Protein AF-T0ZS33-F1 (afdb_monomer_lite)

Foldseek 3Di:
DVVVVVVLVVQLVQLLVQVLVLLVQLLVCLVVVDDSLVSLVVSLVPPDDGDNSVLSVQLNVVVVVPDDSLVSLVVSCVVNVHVLSVQLSVLVVVCVVVVHSSSVSSVVSSPDPDPPPPDPPPPDDDDDDPDDDDDDDDDDDDDDDDDDDDDDD

Structure (mmCIF, N/CA/C/O backbone):
data_AF-T0ZS33-F1
#
_entry.id   AF-T0ZS33-F1
#
loop_
_atom_site.group_PDB
_atom_site.id
_atom_site.type_symbol
_atom_site.label_atom_id
_atom_site.label_alt_id
_atom_site.label_comp_id
_atom_site.label_asym_id
_atom_site.label_entity_id
_atom_site.label_seq_id
_atom_site.pdbx_PDB_ins_code
_atom_site.Cartn_x
_atom_site.Cartn_y
_atom_site.Cartn_z
_atom_site.occupancy
_atom_site.B_iso_or_equiv
_atom_site.auth_seq_id
_atom_site.auth_comp_id
_atom_site.auth_asym_id
_atom_site.auth_atom_id
_atom_site.pdbx_PDB_model_num
ATOM 1 N N . SER A 1 1 ? 18.480 -20.056 -12.842 1.00 51.41 1 SER A N 1
ATOM 2 C CA . SER A 1 1 ? 18.059 -20.359 -14.229 1.00 51.41 1 SER A CA 1
ATOM 3 C C . SER A 1 1 ? 17.592 -19.085 -14.939 1.00 51.41 1 SER A C 1
ATOM 5 O O . SER A 1 1 ? 16.885 -18.273 -14.347 1.00 51.41 1 SER A O 1
ATOM 7 N N . ILE A 1 2 ? 17.995 -18.881 -16.202 1.00 63.62 2 ILE A N 1
ATOM 8 C CA . ILE A 1 2 ? 17.705 -17.668 -17.009 1.00 63.62 2 ILE A CA 1
ATOM 9 C C . ILE A 1 2 ? 16.190 -17.408 -17.147 1.00 63.62 2 ILE A C 1
ATOM 11 O O . ILE A 1 2 ? 15.741 -16.263 -17.127 1.00 63.62 2 ILE A O 1
ATOM 15 N N . TRP A 1 3 ? 15.389 -18.474 -17.187 1.00 56.28 3 TRP A N 1
ATOM 16 C CA . TRP A 1 3 ? 13.926 -18.421 -17.248 1.00 56.28 3 TRP A CA 1
ATOM 17 C C . TRP A 1 3 ? 13.264 -17.892 -15.969 1.00 56.28 3 TRP A C 1
ATOM 19 O O . TRP A 1 3 ? 12.310 -17.117 -16.052 1.00 56.28 3 TRP A O 1
ATOM 29 N N . LEU A 1 4 ? 13.791 -18.246 -14.791 1.00 60.88 4 LEU A N 1
ATOM 30 C CA . LEU A 1 4 ? 13.286 -17.747 -13.507 1.00 60.88 4 LEU A CA 1
ATOM 31 C C . LEU A 1 4 ? 13.601 -16.252 -13.350 1.00 60.88 4 LEU A C 1
ATOM 33 O O . LEU A 1 4 ? 12.742 -15.469 -12.951 1.00 60.88 4 LEU A O 1
ATOM 37 N N . ASN A 1 5 ? 14.800 -15.839 -13.776 1.00 62.34 5 ASN A N 1
ATOM 38 C CA . ASN A 1 5 ? 15.239 -14.446 -13.703 1.00 62.34 5 ASN A CA 1
ATOM 39 C C . ASN A 1 5 ? 14.455 -13.533 -14.670 1.00 62.34 5 ASN A C 1
ATOM 41 O O . ASN A 1 5 ? 14.081 -12.407 -14.329 1.00 62.34 5 ASN A O 1
ATOM 45 N N . ARG A 1 6 ? 14.125 -14.040 -15.869 1.00 60.28 6 ARG A N 1
ATOM 46 C CA . ARG A 1 6 ? 13.324 -13.308 -16.863 1.00 60.28 6 ARG A CA 1
ATOM 47 C C . ARG A 1 6 ? 11.860 -13.150 -16.434 1.00 60.28 6 ARG A C 1
ATOM 49 O O . ARG A 1 6 ? 11.329 -12.048 -16.548 1.00 60.28 6 ARG A O 1
ATOM 56 N N . ARG A 1 7 ? 11.225 -14.191 -15.875 1.00 62.19 7 ARG A N 1
ATOM 57 C CA . ARG A 1 7 ? 9.852 -14.095 -15.330 1.00 62.19 7 ARG A CA 1
ATOM 58 C C . ARG A 1 7 ? 9.768 -13.123 -14.149 1.00 62.19 7 ARG A C 1
ATOM 60 O O . ARG A 1 7 ? 8.851 -12.304 -14.107 1.00 62.19 7 ARG A O 1
ATOM 67 N N . ASN A 1 8 ? 10.753 -13.161 -13.248 1.00 66.81 8 ASN A N 1
ATOM 68 C CA . ASN A 1 8 ? 10.824 -12.242 -12.111 1.00 66.81 8 ASN A CA 1
ATOM 69 C C . ASN A 1 8 ? 10.981 -10.778 -12.574 1.00 66.81 8 ASN A C 1
ATOM 71 O O . ASN A 1 8 ? 10.269 -9.884 -12.118 1.00 66.81 8 ASN A O 1
ATOM 75 N N . THR A 1 9 ? 11.812 -10.548 -13.595 1.00 76.19 9 THR A N 1
ATOM 76 C CA . THR A 1 9 ? 11.981 -9.225 -14.215 1.00 76.19 9 THR A CA 1
ATOM 77 C C . THR A 1 9 ? 10.680 -8.690 -14.825 1.00 76.19 9 THR A C 1
ATOM 79 O O . THR A 1 9 ? 10.350 -7.520 -14.632 1.00 76.19 9 THR A O 1
ATOM 82 N N . THR A 1 10 ? 9.913 -9.518 -15.544 1.00 86.00 10 THR A N 1
ATOM 83 C CA . THR A 1 10 ? 8.644 -9.086 -16.158 1.00 86.00 10 THR A CA 1
ATOM 84 C C . THR A 1 10 ? 7.586 -8.756 -15.108 1.00 86.00 10 THR A C 1
ATOM 86 O O . THR A 1 10 ? 6.925 -7.721 -15.211 1.00 86.00 10 THR A O 1
ATOM 89 N N . ARG A 1 11 ? 7.459 -9.584 -14.061 1.00 90.50 11 ARG A N 1
ATOM 90 C CA . ARG A 1 11 ? 6.519 -9.337 -12.959 1.00 90.50 11 ARG A CA 1
ATOM 91 C C . ARG A 1 11 ? 6.845 -8.035 -12.231 1.00 90.50 11 ARG A C 1
ATOM 93 O O . ARG A 1 11 ? 5.959 -7.199 -12.076 1.00 90.50 11 ARG A O 1
ATOM 100 N N . ARG A 1 12 ? 8.116 -7.824 -11.865 1.00 91.94 12 ARG A N 1
ATOM 101 C CA . ARG A 1 12 ? 8.588 -6.581 -11.236 1.00 91.94 12 ARG A CA 1
ATOM 102 C C . ARG A 1 12 ? 8.265 -5.353 -12.085 1.00 91.94 12 ARG A C 1
ATOM 104 O O . ARG A 1 12 ? 7.717 -4.385 -11.570 1.00 91.94 12 ARG A O 1
ATOM 111 N N . LYS A 1 13 ? 8.557 -5.400 -13.390 1.00 92.19 13 LYS A N 1
ATOM 112 C CA . LYS A 1 13 ? 8.240 -4.299 -14.316 1.00 92.19 13 LYS A CA 1
ATOM 113 C C . LYS A 1 13 ? 6.742 -4.002 -14.362 1.00 92.19 13 LYS A C 1
ATOM 115 O O . LYS A 1 13 ? 6.358 -2.838 -14.336 1.00 92.19 13 LYS A O 1
ATOM 120 N N . SER A 1 14 ? 5.904 -5.037 -14.402 1.00 93.69 14 SER A N 1
ATOM 121 C CA . SER A 1 14 ? 4.449 -4.867 -14.382 1.00 93.69 14 SER A CA 1
ATOM 122 C C . SER A 1 14 ? 3.964 -4.238 -13.076 1.00 93.69 14 SER A C 1
ATOM 124 O O . SER A 1 14 ? 3.108 -3.363 -13.125 1.00 93.69 14 SER A O 1
ATOM 126 N N . ILE A 1 15 ? 4.518 -4.647 -11.931 1.00 95.19 15 ILE A N 1
ATOM 127 C CA . ILE A 1 15 ? 4.185 -4.065 -10.624 1.00 95.19 15 ILE A CA 1
ATOM 128 C C . ILE A 1 15 ? 4.538 -2.577 -10.595 1.00 95.19 15 ILE A C 1
ATOM 130 O O . ILE A 1 15 ? 3.680 -1.757 -10.291 1.00 95.19 15 ILE A O 1
ATOM 134 N N . LEU A 1 16 ? 5.766 -2.220 -10.981 1.00 93.62 16 LEU A N 1
ATOM 135 C CA . LEU A 1 16 ? 6.217 -0.825 -10.995 1.00 93.62 16 LEU A CA 1
ATOM 136 C C . LEU A 1 16 ? 5.402 0.048 -11.954 1.00 93.62 16 LEU A C 1
ATOM 138 O O . LEU A 1 16 ? 5.128 1.200 -11.646 1.00 93.62 16 LEU A O 1
ATOM 142 N N . LYS A 1 17 ? 4.978 -0.504 -13.097 1.00 93.12 17 LYS A N 1
ATOM 143 C CA . LYS A 1 17 ? 4.107 0.203 -14.044 1.00 93.12 17 LYS A CA 1
ATOM 144 C C . LYS A 1 17 ? 2.701 0.440 -13.479 1.00 93.12 17 LYS A C 1
ATOM 146 O O . LYS A 1 17 ? 2.087 1.448 -13.806 1.00 93.12 17 LYS A O 1
ATOM 151 N N . GLN A 1 18 ? 2.180 -0.492 -12.681 1.00 94.75 18 GLN A N 1
ATOM 152 C CA . GLN A 1 18 ? 0.845 -0.389 -12.084 1.00 94.75 18 GLN A CA 1
ATOM 153 C C . GLN A 1 18 ? 0.827 0.504 -10.841 1.00 94.75 18 GLN A C 1
ATOM 155 O O . GLN A 1 18 ? -0.191 1.135 -10.577 1.00 94.75 18 GLN A O 1
ATOM 160 N N . LEU A 1 19 ? 1.935 0.574 -10.099 1.00 93.69 19 LEU A N 1
ATOM 161 C CA . LEU A 1 19 ? 1.988 1.215 -8.787 1.00 93.69 19 LEU A CA 1
ATOM 162 C C . LEU A 1 19 ? 1.427 2.648 -8.759 1.00 93.69 19 LEU A C 1
ATOM 164 O O . LEU A 1 19 ? 0.531 2.854 -7.946 1.00 93.69 19 LEU A O 1
ATOM 168 N N . PRO A 1 20 ? 1.826 3.594 -9.636 1.00 91.56 20 PRO A N 1
ATOM 169 C CA . PRO A 1 20 ? 1.330 4.973 -9.566 1.00 91.56 20 PRO A CA 1
ATOM 170 C C . PRO A 1 20 ? -0.201 5.065 -9.628 1.00 91.56 20 PRO A C 1
ATOM 172 O O . PRO A 1 20 ? -0.821 5.613 -8.727 1.00 91.56 20 PRO A O 1
ATOM 175 N N . MET A 1 21 ? -0.820 4.394 -10.605 1.00 92.94 21 MET A N 1
ATOM 176 C CA . MET A 1 21 ? -2.280 4.378 -10.768 1.00 92.94 21 MET A CA 1
ATOM 177 C C . MET A 1 21 ? -3.004 3.792 -9.549 1.00 92.94 21 MET A C 1
ATOM 179 O O . MET A 1 21 ? -4.058 4.278 -9.150 1.00 92.94 21 MET A O 1
ATOM 183 N N . PHE A 1 22 ? -2.461 2.727 -8.955 1.00 94.81 22 PHE A N 1
ATOM 184 C CA . PHE A 1 22 ? -3.052 2.148 -7.750 1.00 94.81 22 PHE A CA 1
ATOM 185 C C . PHE A 1 22 ? -2.941 3.097 -6.553 1.00 94.81 22 PHE A C 1
ATOM 187 O O . PHE A 1 22 ? -3.877 3.176 -5.762 1.00 94.81 22 PHE A O 1
ATOM 194 N N . LEU A 1 23 ? -1.825 3.820 -6.418 1.00 92.19 23 LEU A N 1
ATOM 195 C CA . LEU A 1 23 ? -1.675 4.833 -5.374 1.00 92.19 23 LEU A CA 1
ATOM 196 C C . LEU A 1 23 ? -2.686 5.966 -5.559 1.00 92.19 23 LEU A C 1
ATOM 198 O O . LEU A 1 23 ? -3.314 6.352 -4.577 1.00 92.19 23 LEU A O 1
ATOM 202 N N . ASP A 1 24 ? -2.918 6.420 -6.792 1.00 90.62 24 ASP A N 1
ATOM 203 C CA . ASP A 1 24 ? -3.913 7.456 -7.095 1.00 90.62 24 ASP A CA 1
ATOM 204 C C . ASP A 1 24 ? -5.325 7.044 -6.657 1.00 90.62 24 ASP A C 1
ATOM 206 O O . ASP A 1 24 ? -6.045 7.829 -6.041 1.00 90.62 24 ASP A O 1
ATOM 210 N N . TYR A 1 25 ? -5.721 5.790 -6.903 1.00 93.81 25 TYR A N 1
ATOM 211 C CA . TYR A 1 25 ? -7.021 5.275 -6.458 1.00 93.81 25 TYR A CA 1
ATOM 212 C C . TYR A 1 25 ? -7.140 5.212 -4.934 1.00 93.81 25 TYR A C 1
ATOM 214 O O . TYR A 1 25 ? -8.183 5.569 -4.383 1.00 93.81 25 TYR A O 1
ATOM 222 N N . ILE A 1 26 ? -6.073 4.804 -4.244 1.00 93.75 26 ILE A N 1
ATOM 223 C CA . ILE A 1 26 ? -6.055 4.773 -2.778 1.00 93.75 26 ILE A CA 1
ATOM 224 C C . ILE A 1 26 ? -6.148 6.199 -2.223 1.00 93.75 26 ILE A C 1
ATOM 226 O O . ILE A 1 26 ? -6.929 6.434 -1.302 1.00 93.75 26 ILE A O 1
ATOM 230 N N . ILE A 1 27 ? -5.395 7.150 -2.789 1.00 88.94 27 ILE A N 1
ATOM 231 C CA . ILE A 1 27 ? -5.450 8.570 -2.411 1.00 88.94 27 ILE A CA 1
ATOM 232 C C . ILE A 1 27 ? -6.874 9.091 -2.573 1.00 88.94 27 ILE A C 1
ATOM 234 O O . ILE A 1 27 ? -7.438 9.592 -1.605 1.00 88.94 27 ILE A O 1
ATOM 238 N N . LEU A 1 28 ? -7.478 8.905 -3.750 1.00 91.31 28 LEU A N 1
ATOM 239 C CA . LEU A 1 28 ? -8.828 9.383 -4.043 1.00 91.31 28 LEU A CA 1
ATOM 240 C C . LEU A 1 28 ? -9.866 8.812 -3.068 1.00 91.31 28 LEU A C 1
ATOM 242 O O . LEU A 1 28 ? -10.726 9.544 -2.583 1.00 91.31 28 LEU A O 1
ATOM 246 N N . GLY A 1 29 ? -9.775 7.519 -2.743 1.00 91.69 29 GLY A N 1
ATOM 247 C CA . GLY A 1 29 ? -10.659 6.896 -1.758 1.00 91.69 29 GLY A CA 1
ATOM 248 C C . GLY A 1 29 ? -10.503 7.514 -0.366 1.00 91.69 29 GLY A C 1
ATOM 249 O O . GLY A 1 29 ? -11.497 7.819 0.290 1.00 91.69 29 GLY A O 1
ATOM 250 N N . VAL A 1 30 ? -9.263 7.748 0.070 1.00 89.81 30 VAL A N 1
ATOM 251 C CA . VAL A 1 30 ? -8.983 8.390 1.364 1.00 89.81 30 VAL A CA 1
ATOM 252 C C . VAL A 1 30 ? -9.479 9.837 1.396 1.00 89.81 30 VAL A C 1
ATOM 254 O O . VAL A 1 30 ? -10.076 10.253 2.385 1.00 89.81 30 VAL A O 1
ATOM 257 N N . GLU A 1 31 ? -9.290 10.602 0.321 1.00 87.25 31 GLU A N 1
ATOM 258 C CA . GLU A 1 31 ? -9.800 11.977 0.214 1.00 87.25 31 GLU A CA 1
ATOM 259 C C . GLU A 1 31 ? -11.326 12.046 0.190 1.00 87.25 31 GLU A C 1
ATOM 261 O O . GLU A 1 31 ? -11.908 12.995 0.710 1.00 87.25 31 GLU A O 1
ATOM 266 N N . ALA A 1 32 ? -11.979 11.005 -0.329 1.00 91.62 32 ALA A N 1
ATOM 267 C CA . ALA A 1 32 ? -13.424 10.823 -0.255 1.00 91.62 32 ALA A CA 1
ATOM 268 C C . ALA A 1 32 ? -13.917 10.351 1.132 1.00 91.62 32 ALA A C 1
ATOM 270 O O . ALA A 1 32 ? -15.094 10.029 1.289 1.00 91.62 32 ALA A O 1
ATOM 271 N N . GLY A 1 33 ? -13.039 10.285 2.139 1.00 88.00 33 GLY A N 1
ATOM 272 C CA . GLY A 1 33 ? -13.383 9.926 3.517 1.00 88.00 33 GLY A CA 1
ATOM 273 C C . GLY A 1 33 ? -13.349 8.427 3.821 1.00 88.00 33 GLY A C 1
ATOM 274 O O . GLY A 1 33 ? -13.735 8.020 4.918 1.00 88.00 33 GLY A O 1
ATOM 275 N N . MET A 1 34 ? -12.883 7.581 2.897 1.00 91.69 34 MET A N 1
ATOM 276 C CA . MET A 1 34 ? -12.684 6.162 3.199 1.00 91.69 34 MET A CA 1
ATOM 277 C C . MET A 1 34 ? -11.488 5.984 4.131 1.00 91.69 34 MET A C 1
ATOM 279 O O . MET A 1 34 ? -10.449 6.627 3.985 1.00 91.69 34 MET A O 1
ATOM 283 N N . ASN A 1 35 ? -11.580 5.024 5.048 1.00 89.69 35 ASN A N 1
ATOM 284 C CA . ASN A 1 35 ? -10.369 4.529 5.691 1.00 89.69 35 ASN A CA 1
ATOM 285 C C . ASN A 1 35 ? -9.486 3.798 4.656 1.00 89.69 35 ASN A C 1
ATOM 287 O O . ASN A 1 35 ? -9.971 3.326 3.624 1.00 89.69 35 ASN A O 1
ATOM 291 N N . PHE A 1 36 ? -8.187 3.671 4.938 1.00 90.12 36 PHE A N 1
ATOM 292 C CA . PHE A 1 36 ? -7.231 3.066 4.003 1.00 90.12 36 PHE A CA 1
ATOM 293 C C . PHE A 1 36 ? -7.637 1.669 3.530 1.00 90.12 36 PHE A C 1
ATOM 295 O O . PHE A 1 36 ? -7.515 1.358 2.352 1.00 90.12 36 PHE A O 1
ATOM 302 N N . THR A 1 37 ? -8.139 0.824 4.432 1.00 93.19 37 THR A N 1
ATOM 303 C CA . THR A 1 37 ? -8.546 -0.543 4.082 1.00 93.19 37 THR A CA 1
ATOM 304 C C . THR A 1 37 ? -9.727 -0.534 3.104 1.00 93.19 37 THR A C 1
ATOM 306 O O . THR A 1 37 ? -9.750 -1.334 2.171 1.00 93.19 37 THR A O 1
ATOM 309 N N . GLY A 1 38 ? -10.673 0.395 3.267 1.00 95.19 38 GLY A N 1
ATOM 310 C CA . GLY A 1 38 ? -11.782 0.619 2.338 1.00 95.19 38 GLY A CA 1
ATOM 311 C C . GLY A 1 38 ? -11.317 1.150 0.981 1.00 95.19 38 GLY A C 1
ATOM 312 O O . GLY A 1 38 ? -11.706 0.605 -0.051 1.00 95.19 38 GLY A O 1
ATOM 313 N N . ALA A 1 39 ? -10.421 2.142 0.975 1.00 95.19 39 ALA A N 1
ATOM 314 C CA . ALA A 1 39 ? -9.826 2.676 -0.252 1.00 95.19 39 ALA A CA 1
ATOM 315 C C . ALA A 1 39 ? -9.027 1.603 -1.017 1.00 95.19 39 ALA A C 1
ATOM 317 O O . ALA A 1 39 ? -9.142 1.476 -2.238 1.00 95.19 39 ALA A O 1
ATOM 318 N N . LEU A 1 40 ? -8.270 0.769 -0.296 1.00 96.06 40 LEU A N 1
ATOM 319 C CA . LEU A 1 40 ? -7.544 -0.370 -0.854 1.00 96.06 40 LEU A CA 1
ATOM 320 C C . LEU A 1 40 ? -8.502 -1.426 -1.424 1.00 96.06 40 LEU A C 1
ATOM 322 O O . LEU A 1 40 ? -8.248 -1.955 -2.504 1.00 96.06 40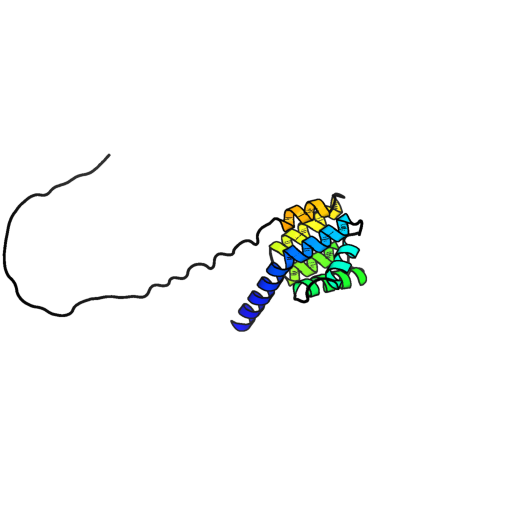 LEU A O 1
ATOM 326 N N . GLY A 1 41 ? -9.617 -1.696 -0.739 1.00 97.62 41 GLY A N 1
ATOM 327 C CA . GLY A 1 41 ? -10.700 -2.552 -1.234 1.00 97.62 41 GLY A CA 1
ATOM 328 C C . GLY A 1 41 ? -11.247 -2.071 -2.573 1.00 97.62 41 GLY A C 1
ATOM 329 O O . GLY A 1 41 ? -11.176 -2.796 -3.563 1.00 97.62 41 GLY A O 1
ATOM 330 N N . GLN A 1 42 ? -11.682 -0.811 -2.636 1.00 97.25 42 GLN A N 1
ATOM 331 C CA . GLN A 1 42 ? -12.190 -0.221 -3.874 1.00 97.25 42 GLN A CA 1
ATOM 332 C C . GLN A 1 42 ? -11.139 -0.236 -4.997 1.00 97.25 42 GLN A C 1
ATOM 334 O O . GLN A 1 42 ? -11.468 -0.496 -6.156 1.00 97.25 42 GLN A O 1
ATOM 339 N N . THR A 1 43 ? -9.874 0.006 -4.654 1.00 96.56 43 THR A N 1
ATOM 340 C CA . THR A 1 43 ? -8.749 -0.054 -5.593 1.00 96.56 43 THR A CA 1
ATOM 341 C C . THR A 1 43 ? -8.559 -1.463 -6.159 1.00 96.56 43 THR A C 1
ATOM 343 O O . THR A 1 43 ? -8.327 -1.619 -7.355 1.00 96.56 43 THR A O 1
ATOM 346 N N . VAL A 1 44 ? -8.678 -2.510 -5.338 1.00 97.56 44 VAL A N 1
ATOM 347 C CA . VAL A 1 44 ? -8.610 -3.905 -5.802 1.00 97.56 44 VAL A CA 1
ATOM 348 C C . VAL A 1 44 ? -9.814 -4.269 -6.669 1.00 97.56 44 VAL A C 1
ATOM 350 O O . VAL A 1 44 ? -9.657 -5.035 -7.620 1.00 97.56 44 VAL A O 1
ATOM 353 N N . ASP A 1 45 ? -10.992 -3.722 -6.391 1.00 96.50 45 ASP A N 1
ATOM 354 C CA . ASP A 1 45 ? -12.201 -4.024 -7.160 1.00 96.50 45 ASP A CA 1
ATOM 355 C C . ASP A 1 45 ? -12.192 -3.355 -8.540 1.00 96.50 45 ASP A C 1
ATOM 357 O O . ASP A 1 45 ? -12.518 -3.998 -9.539 1.00 96.50 45 ASP A O 1
ATOM 361 N N . LYS A 1 46 ? -11.775 -2.084 -8.608 1.00 93.44 46 LYS A N 1
ATOM 362 C CA . LYS A 1 46 ? -11.801 -1.264 -9.834 1.00 93.44 46 LYS A CA 1
ATOM 363 C C . LYS A 1 46 ? -10.483 -1.247 -10.608 1.00 93.44 46 LYS A C 1
ATOM 365 O O . LYS A 1 46 ? -10.463 -0.873 -11.778 1.00 93.44 46 LYS A O 1
ATOM 370 N N . GLY A 1 47 ? -9.380 -1.615 -9.962 1.00 92.62 47 GLY A N 1
ATOM 371 C CA . GLY A 1 47 ? -8.046 -1.565 -10.544 1.00 92.62 47 GLY A CA 1
ATOM 372 C C . GLY A 1 47 ? -7.849 -2.565 -11.686 1.00 92.62 47 GLY A C 1
ATOM 373 O O . GLY A 1 47 ? -8.469 -3.637 -11.702 1.00 92.62 47 GLY A O 1
ATOM 374 N N . PRO A 1 48 ? -6.946 -2.266 -12.638 1.00 92.81 48 PRO A N 1
ATOM 375 C CA . PRO A 1 48 ? -6.660 -3.176 -13.735 1.00 92.81 48 PRO A CA 1
ATOM 376 C C . PRO A 1 48 ? -6.118 -4.506 -13.204 1.00 92.81 48 PRO A C 1
ATOM 378 O O . PRO A 1 48 ? -5.394 -4.567 -12.207 1.00 92.81 48 PRO A O 1
ATOM 381 N N . ALA A 1 49 ? -6.456 -5.598 -13.889 1.00 94.06 49 ALA A N 1
ATOM 382 C CA . ALA A 1 49 ? -5.915 -6.909 -13.559 1.00 94.06 49 ALA A CA 1
ATOM 383 C C . ALA A 1 49 ? -4.378 -6.910 -13.635 1.00 94.06 49 ALA A C 1
ATOM 385 O O . ALA A 1 49 ? -3.766 -6.242 -14.473 1.00 94.06 49 ALA A O 1
ATOM 386 N N . GLY A 1 50 ? -3.738 -7.677 -12.756 1.00 95.25 50 GLY A N 1
ATOM 387 C CA . GLY A 1 50 ? -2.293 -7.848 -12.789 1.00 95.25 50 GLY A CA 1
ATOM 388 C C . GLY A 1 50 ? -1.674 -8.179 -11.438 1.00 95.25 50 GLY A C 1
ATOM 389 O O . GLY A 1 50 ? -2.381 -8.346 -10.440 1.00 95.25 50 GLY A O 1
ATOM 390 N N . PRO A 1 51 ? -0.337 -8.289 -11.406 1.00 96.12 51 PRO A N 1
ATOM 391 C CA . PRO A 1 51 ? 0.380 -8.781 -10.240 1.00 96.12 51 PRO A CA 1
ATOM 392 C C . PRO A 1 51 ? 0.251 -7.860 -9.026 1.00 96.12 51 PRO A C 1
ATOM 394 O O . PRO A 1 51 ? 0.185 -8.373 -7.916 1.00 96.12 51 PRO A O 1
ATOM 397 N N . LEU A 1 52 ? 0.174 -6.535 -9.205 1.00 96.69 52 LEU A N 1
ATOM 398 C CA . LEU A 1 52 ? 0.031 -5.626 -8.065 1.00 96.69 52 LEU A CA 1
ATOM 399 C C . LEU A 1 52 ? -1.370 -5.709 -7.443 1.00 96.69 52 LEU A C 1
ATOM 401 O O . LEU A 1 52 ? -1.498 -5.786 -6.224 1.00 96.69 52 LEU A O 1
ATOM 405 N N . ARG A 1 53 ? -2.417 -5.795 -8.276 1.00 97.94 53 ARG A N 1
ATOM 406 C CA . ARG A 1 53 ? -3.793 -6.033 -7.813 1.00 97.94 53 ARG A CA 1
ATOM 407 C C . ARG A 1 53 ? -3.886 -7.297 -6.960 1.00 97.94 53 ARG A C 1
ATOM 409 O O . ARG A 1 53 ? -4.532 -7.291 -5.917 1.00 97.94 53 ARG A O 1
ATOM 416 N N . GLN A 1 54 ? -3.233 -8.374 -7.400 1.00 97.81 54 GLN A N 1
ATOM 417 C CA . GLN A 1 54 ? -3.221 -9.645 -6.678 1.00 97.81 54 GLN A CA 1
ATOM 418 C C . GLN A 1 54 ? -2.524 -9.525 -5.319 1.00 97.81 54 GLN A C 1
ATOM 420 O O . GLN A 1 54 ? -2.998 -10.085 -4.337 1.00 97.81 54 GLN A O 1
ATOM 425 N N . GLU A 1 55 ? -1.435 -8.767 -5.236 1.00 98.19 55 GLU A N 1
ATOM 426 C CA . GLU A 1 55 ? -0.737 -8.531 -3.972 1.00 98.19 55 GLU A CA 1
ATOM 427 C C . GLU A 1 55 ? -1.575 -7.711 -2.989 1.00 98.19 55 GLU A C 1
ATOM 429 O O . GLU A 1 55 ? -1.687 -8.092 -1.826 1.00 98.19 55 GLU A O 1
ATOM 434 N N . PHE A 1 56 ? -2.263 -6.664 -3.450 1.00 98.12 56 PHE A N 1
ATOM 435 C CA . PHE A 1 56 ? -3.202 -5.926 -2.602 1.00 98.12 56 PHE A CA 1
ATOM 436 C C . PHE A 1 56 ? -4.413 -6.761 -2.181 1.00 98.12 56 PHE A C 1
ATOM 438 O O . PHE A 1 56 ? -4.869 -6.652 -1.043 1.00 98.12 56 PHE A O 1
ATOM 445 N N . PHE A 1 57 ? -4.902 -7.650 -3.047 1.00 98.19 57 PHE A N 1
ATOM 446 C CA . PHE A 1 57 ? -5.918 -8.626 -2.660 1.00 98.19 57 PHE A CA 1
ATOM 447 C C . PHE A 1 57 ? -5.426 -9.535 -1.521 1.00 98.19 57 PHE A C 1
ATOM 449 O O . PHE A 1 57 ? -6.170 -9.775 -0.570 1.00 98.19 57 PHE A O 1
ATOM 456 N N . LEU A 1 58 ? -4.175 -10.007 -1.577 1.00 98.38 58 LEU A N 1
ATOM 457 C CA . LEU A 1 58 ? -3.580 -10.807 -0.501 1.00 98.38 58 LEU A CA 1
ATOM 458 C C . LEU A 1 58 ? -3.445 -10.007 0.800 1.00 98.38 58 LEU A C 1
ATOM 460 O O . LEU A 1 58 ? -3.735 -10.552 1.860 1.00 98.38 58 LEU A O 1
ATOM 464 N N . VAL A 1 59 ? -3.084 -8.721 0.728 1.00 98.25 59 VAL A N 1
ATOM 465 C CA . VAL A 1 59 ? -3.077 -7.830 1.903 1.00 98.25 59 VAL A CA 1
ATOM 466 C C . VAL A 1 59 ? -4.469 -7.760 2.533 1.00 98.25 59 VAL A C 1
ATOM 468 O O . VAL A 1 59 ? -4.613 -7.996 3.729 1.00 98.25 59 VAL A O 1
ATOM 471 N N . LEU A 1 60 ? -5.514 -7.501 1.738 1.00 98.12 60 LEU A N 1
ATOM 472 C CA . LEU A 1 60 ? -6.893 -7.450 2.238 1.00 98.12 60 LEU A CA 1
ATOM 473 C C . LEU A 1 60 ? -7.345 -8.787 2.831 1.00 98.12 60 LEU A C 1
ATOM 475 O O . LEU A 1 60 ? -8.033 -8.805 3.850 1.00 98.12 60 LEU A O 1
ATOM 479 N N . ARG A 1 61 ? -6.967 -9.906 2.206 1.00 98.25 61 ARG A N 1
ATOM 480 C CA . ARG A 1 61 ? -7.250 -11.249 2.720 1.00 98.25 61 ARG A CA 1
ATOM 481 C C . ARG A 1 61 ? -6.608 -11.460 4.089 1.00 98.25 61 ARG A C 1
ATOM 483 O O . ARG A 1 61 ? -7.291 -11.918 4.996 1.00 98.25 61 ARG A O 1
ATOM 490 N N . ASP A 1 62 ? -5.329 -11.127 4.235 1.00 98.38 62 ASP A N 1
ATOM 491 C CA . ASP A 1 62 ? -4.595 -11.310 5.488 1.00 98.38 62 ASP A CA 1
ATOM 492 C C . ASP A 1 62 ? -5.191 -10.437 6.606 1.00 98.38 62 ASP A C 1
ATOM 494 O O . ASP A 1 62 ? -5.406 -10.925 7.714 1.00 98.38 62 ASP A O 1
ATOM 498 N N . VAL A 1 63 ? -5.572 -9.192 6.296 1.00 97.12 63 VAL A N 1
ATOM 499 C CA . VAL A 1 63 ? -6.275 -8.308 7.245 1.00 97.12 63 VAL A CA 1
ATOM 500 C C . VAL A 1 63 ? -7.626 -8.892 7.669 1.00 97.12 63 VAL A C 1
ATOM 502 O O . VAL A 1 63 ? -7.940 -8.913 8.856 1.00 97.12 63 VAL A O 1
ATOM 505 N N . ARG A 1 64 ? -8.425 -9.428 6.734 1.00 96.50 64 ARG A N 1
ATOM 506 C CA . ARG A 1 64 ? -9.697 -10.105 7.069 1.00 96.50 64 ARG A CA 1
ATOM 507 C C . ARG A 1 64 ? -9.494 -11.364 7.912 1.00 96.50 64 ARG A C 1
ATOM 509 O O . ARG A 1 64 ? -10.382 -11.721 8.676 1.00 96.50 64 ARG A O 1
ATOM 516 N N . ALA A 1 65 ? -8.346 -12.023 7.775 1.00 97.69 65 ALA A N 1
ATOM 517 C CA . ALA A 1 65 ? -7.963 -13.176 8.584 1.00 97.69 65 ALA A CA 1
ATOM 518 C C . ALA A 1 65 ? -7.440 -12.793 9.984 1.00 97.69 65 ALA A C 1
ATOM 520 O O . ALA A 1 65 ? -7.038 -13.674 10.739 1.00 97.69 65 ALA A O 1
ATOM 521 N N . GLY A 1 66 ? -7.444 -11.503 10.338 1.00 97.00 66 GLY A N 1
ATOM 522 C CA . GLY A 1 66 ? -7.083 -11.012 11.667 1.00 97.00 66 GLY A CA 1
ATOM 523 C C . GLY A 1 66 ? -5.638 -10.536 11.805 1.00 97.00 66 GLY A C 1
ATOM 524 O O . GLY A 1 66 ? -5.239 -10.159 12.905 1.00 97.00 66 GLY A O 1
ATOM 525 N N . LEU A 1 67 ? -4.844 -10.516 10.727 1.00 97.62 67 LEU A N 1
ATOM 526 C CA . LEU A 1 67 ? -3.529 -9.882 10.790 1.00 97.62 67 LEU A CA 1
ATOM 527 C C . LEU A 1 67 ? -3.665 -8.368 10.914 1.00 97.62 67 LEU A C 1
ATOM 529 O O . LEU A 1 67 ? -4.546 -7.748 10.310 1.00 97.62 67 LEU A O 1
ATOM 533 N N . SER A 1 68 ? -2.720 -7.760 11.632 1.00 95.69 68 SER A N 1
ATOM 534 C CA . SER A 1 68 ? -2.579 -6.312 11.594 1.00 95.69 68 SER A CA 1
ATOM 535 C C . SER A 1 68 ? -2.287 -5.861 10.157 1.00 95.69 68 SER A C 1
ATOM 537 O O . SER A 1 68 ? -1.625 -6.553 9.375 1.00 95.69 68 SER A O 1
ATOM 539 N N . ARG A 1 69 ? -2.782 -4.677 9.792 1.00 93.50 69 ARG A N 1
ATOM 540 C CA . ARG A 1 69 ? -2.539 -4.098 8.465 1.00 93.50 69 ARG A CA 1
ATOM 541 C C . ARG A 1 69 ? -1.046 -3.918 8.191 1.00 93.50 69 ARG A C 1
ATOM 543 O O . ARG A 1 69 ? -0.592 -4.228 7.092 1.00 93.50 69 ARG A O 1
ATOM 550 N N . SER A 1 70 ? -0.297 -3.479 9.198 1.00 94.44 70 SER A N 1
ATOM 551 C CA . SER A 1 70 ? 1.157 -3.341 9.157 1.00 94.44 70 SER A CA 1
ATOM 552 C C . SER A 1 70 ? 1.835 -4.661 8.789 1.00 94.44 70 SER A C 1
ATOM 554 O O . SER A 1 70 ? 2.653 -4.690 7.872 1.00 94.44 70 SER A O 1
ATOM 556 N N . ASP A 1 71 ? 1.454 -5.765 9.436 1.00 97.12 71 ASP A N 1
ATOM 557 C CA . ASP A 1 71 ? 2.042 -7.083 9.170 1.00 97.12 71 ASP A CA 1
ATOM 558 C C . ASP A 1 71 ? 1.649 -7.616 7.791 1.00 97.12 71 ASP A C 1
ATOM 560 O O . ASP A 1 71 ? 2.482 -8.172 7.075 1.00 97.12 71 ASP A O 1
ATOM 564 N N . ALA A 1 72 ? 0.399 -7.408 7.369 1.00 97.94 72 ALA A N 1
ATOM 565 C CA . ALA A 1 72 ? -0.056 -7.793 6.035 1.00 97.94 72 ALA A CA 1
ATOM 566 C C . ALA A 1 72 ? 0.720 -7.053 4.926 1.00 97.94 72 ALA A C 1
ATOM 568 O O . ALA A 1 72 ? 1.114 -7.658 3.924 1.00 97.94 72 ALA A O 1
ATOM 569 N N . LEU A 1 73 ? 0.987 -5.756 5.115 1.00 96.69 73 LEU A N 1
ATOM 570 C CA . LEU A 1 73 ? 1.797 -4.950 4.199 1.00 96.69 73 LEU A CA 1
ATOM 571 C C . LEU A 1 73 ? 3.276 -5.366 4.212 1.00 96.69 73 LEU A C 1
ATOM 573 O O . LEU A 1 73 ? 3.871 -5.479 3.140 1.00 96.69 73 LEU A O 1
ATOM 577 N N . ARG A 1 74 ? 3.856 -5.672 5.380 1.00 97.38 74 ARG A N 1
ATOM 578 C CA . ARG A 1 74 ? 5.225 -6.217 5.477 1.00 97.38 74 ARG A CA 1
ATOM 579 C C . ARG A 1 74 ? 5.360 -7.564 4.768 1.00 97.38 74 ARG A C 1
ATOM 581 O O . ARG A 1 74 ? 6.301 -7.767 4.013 1.00 97.38 74 ARG A O 1
ATOM 588 N N . ARG A 1 75 ? 4.369 -8.451 4.885 1.00 98.12 75 ARG A N 1
ATOM 589 C CA . ARG A 1 75 ? 4.350 -9.710 4.118 1.00 98.12 75 ARG A CA 1
ATOM 590 C C . ARG A 1 75 ? 4.316 -9.479 2.608 1.00 98.12 75 ARG A C 1
ATOM 592 O O . ARG A 1 75 ? 4.893 -10.257 1.853 1.00 98.12 75 ARG A O 1
ATOM 599 N N . MET A 1 76 ? 3.618 -8.444 2.139 1.00 97.75 76 MET A N 1
ATOM 600 C CA . MET A 1 76 ? 3.650 -8.059 0.724 1.00 97.75 76 MET A CA 1
ATOM 601 C C . MET A 1 76 ? 5.036 -7.553 0.317 1.00 97.75 76 MET A C 1
ATOM 603 O O . MET A 1 76 ? 5.550 -7.955 -0.727 1.00 97.75 76 MET A O 1
ATOM 607 N N . GLU A 1 77 ? 5.649 -6.703 1.138 1.00 96.31 77 GLU A N 1
ATOM 608 C CA . GLU A 1 77 ? 7.017 -6.227 0.940 1.00 96.31 77 GLU A CA 1
ATOM 609 C C . GLU A 1 77 ? 8.013 -7.392 0.816 1.00 96.31 77 GLU A C 1
ATOM 611 O O . GLU A 1 77 ? 8.757 -7.448 -0.163 1.00 96.31 77 GLU A O 1
ATOM 616 N N . GLU A 1 78 ? 7.969 -8.358 1.734 1.00 96.44 78 GLU A N 1
ATOM 617 C CA . GLU A 1 78 ? 8.831 -9.548 1.744 1.00 96.44 78 GLU A CA 1
ATOM 618 C C . GLU A 1 78 ? 8.653 -10.424 0.496 1.00 96.44 78 GLU A C 1
ATOM 620 O O . GLU A 1 78 ? 9.627 -10.937 -0.053 1.00 96.44 78 GLU A O 1
ATOM 625 N N . ARG A 1 79 ? 7.416 -10.579 -0.000 1.00 95.25 79 ARG A N 1
ATOM 626 C CA . ARG A 1 79 ? 7.148 -11.332 -1.240 1.00 95.25 79 ARG A CA 1
ATOM 627 C C . ARG A 1 79 ? 7.665 -10.621 -2.484 1.00 95.25 79 ARG A C 1
ATOM 629 O O . ARG A 1 79 ? 8.023 -11.281 -3.462 1.00 95.25 79 ARG A O 1
ATOM 636 N N . LEU A 1 80 ? 7.619 -9.290 -2.495 1.00 94.50 80 LEU A N 1
ATOM 637 C CA . LEU A 1 80 ? 7.944 -8.501 -3.678 1.00 94.50 80 LEU A CA 1
ATOM 638 C C . LEU A 1 80 ? 9.422 -8.130 -3.750 1.00 94.50 80 LEU A C 1
ATOM 640 O O . LEU A 1 80 ? 9.991 -8.191 -4.840 1.00 94.50 80 LEU A O 1
ATOM 644 N N . MET A 1 81 ? 10.045 -7.767 -2.628 1.00 93.69 81 MET A N 1
ATOM 645 C CA . MET A 1 81 ? 11.431 -7.284 -2.559 1.00 93.69 81 MET A CA 1
ATOM 646 C C . MET A 1 81 ? 11.712 -6.175 -3.596 1.00 93.69 81 MET A C 1
ATOM 648 O O . MET A 1 81 ? 12.716 -6.172 -4.320 1.00 93.69 81 MET A O 1
ATOM 652 N N . ILE A 1 82 ? 10.768 -5.237 -3.722 1.00 93.62 82 ILE A N 1
ATOM 653 C CA . ILE A 1 82 ? 10.848 -4.081 -4.621 1.00 93.62 82 ILE A CA 1
ATOM 654 C C . ILE A 1 82 ? 11.018 -2.824 -3.754 1.00 93.62 82 ILE A C 1
ATOM 656 O O . ILE A 1 82 ? 10.113 -2.534 -2.975 1.00 93.62 82 ILE A O 1
ATOM 660 N N . PRO A 1 83 ? 12.112 -2.050 -3.899 1.00 92.19 83 PRO A N 1
ATOM 661 C CA . PRO A 1 83 ? 12.379 -0.868 -3.073 1.00 92.19 83 PRO A CA 1
ATOM 662 C C . PRO A 1 83 ? 11.243 0.159 -3.062 1.00 92.19 83 PRO A C 1
ATOM 664 O O . PRO A 1 83 ? 10.933 0.737 -2.025 1.00 92.19 83 PRO A O 1
ATOM 667 N N . GLU A 1 84 ? 10.581 0.370 -4.199 1.00 91.50 84 GLU A N 1
ATOM 668 C CA . GLU A 1 84 ? 9.438 1.276 -4.311 1.00 91.50 84 GLU A CA 1
ATOM 669 C C . GLU A 1 84 ? 8.240 0.802 -3.473 1.00 91.50 84 GLU A C 1
ATOM 671 O O . GLU A 1 84 ? 7.542 1.624 -2.880 1.00 91.50 84 GLU A O 1
ATOM 676 N N . ILE A 1 85 ? 8.042 -0.518 -3.368 1.00 94.88 85 ILE A N 1
ATOM 677 C CA . ILE A 1 85 ? 7.025 -1.119 -2.499 1.00 94.88 85 ILE A CA 1
ATOM 678 C C . ILE A 1 85 ? 7.430 -0.987 -1.030 1.00 94.88 85 ILE A C 1
ATOM 680 O O . ILE A 1 85 ? 6.603 -0.568 -0.228 1.00 94.88 85 ILE A O 1
ATOM 684 N N . SER A 1 86 ? 8.685 -1.280 -0.679 1.00 94.62 86 SER A N 1
ATOM 685 C CA . SER A 1 86 ? 9.212 -1.098 0.683 1.00 94.62 86 SER A CA 1
ATOM 686 C C . SER A 1 86 ? 9.026 0.333 1.184 1.00 94.62 86 SER A C 1
ATOM 688 O O . SER A 1 86 ? 8.553 0.568 2.297 1.00 94.62 86 SER A O 1
ATOM 690 N N . SER A 1 87 ? 9.350 1.308 0.332 1.00 91.62 87 SER A N 1
ATOM 691 C CA . SER A 1 87 ? 9.173 2.729 0.625 1.00 91.62 87 SER A CA 1
ATOM 692 C C . SER A 1 87 ? 7.698 3.081 0.828 1.00 91.62 87 SER A C 1
ATOM 694 O O . SER A 1 87 ? 7.369 3.779 1.782 1.00 91.62 87 SER A O 1
ATOM 696 N N . PHE A 1 88 ? 6.803 2.569 -0.022 1.00 91.62 88 PHE A N 1
ATOM 697 C CA . PHE A 1 88 ? 5.358 2.743 0.136 1.00 91.62 88 PHE A CA 1
ATOM 698 C C . PHE A 1 88 ? 4.836 2.140 1.452 1.00 91.62 88 PHE A C 1
ATOM 700 O O . PHE A 1 88 ? 4.156 2.827 2.211 1.00 91.62 88 PHE A O 1
ATOM 707 N N . VAL A 1 89 ? 5.186 0.887 1.757 1.00 94.38 89 VAL A N 1
ATOM 708 C CA . VAL A 1 89 ? 4.770 0.198 2.990 1.00 94.38 89 VAL A CA 1
ATOM 709 C C . VAL A 1 89 ? 5.249 0.961 4.223 1.00 94.38 89 VAL A C 1
ATOM 711 O O . VAL A 1 89 ? 4.463 1.230 5.130 1.00 94.38 89 VAL A O 1
ATOM 714 N N . SER A 1 90 ? 6.513 1.386 4.224 1.00 91.81 90 SER A N 1
ATOM 715 C CA . SER A 1 90 ? 7.093 2.181 5.310 1.00 91.81 90 SER A CA 1
ATOM 716 C C . SER A 1 90 ? 6.362 3.508 5.504 1.00 91.81 90 SER A C 1
ATOM 718 O O . SER A 1 90 ? 6.145 3.930 6.638 1.00 91.81 90 SER A O 1
ATOM 720 N N . ALA A 1 91 ? 5.973 4.171 4.415 1.00 88.56 91 ALA A N 1
ATOM 721 C CA . ALA A 1 91 ? 5.244 5.431 4.463 1.00 88.56 91 ALA A CA 1
ATOM 722 C C . ALA A 1 91 ? 3.836 5.253 5.064 1.00 88.56 91 ALA A C 1
ATOM 724 O O . ALA A 1 91 ? 3.427 6.045 5.909 1.00 88.56 91 ALA A O 1
ATOM 725 N N . ILE A 1 92 ? 3.123 4.181 4.698 1.00 88.44 92 ILE A N 1
ATOM 726 C CA . ILE A 1 92 ? 1.805 3.859 5.268 1.00 88.44 92 ILE A CA 1
ATOM 727 C C . ILE A 1 92 ? 1.895 3.536 6.758 1.00 88.44 92 ILE A C 1
ATOM 729 O O . ILE A 1 92 ? 1.145 4.106 7.547 1.00 88.44 92 ILE A O 1
ATOM 733 N N . ILE A 1 93 ? 2.841 2.684 7.161 1.00 90.00 93 ILE A N 1
ATOM 734 C CA . ILE A 1 93 ? 3.019 2.323 8.574 1.00 90.00 93 ILE A CA 1
ATOM 735 C C . ILE A 1 93 ? 3.331 3.570 9.416 1.00 90.00 93 ILE A C 1
ATOM 737 O O . ILE A 1 93 ? 2.769 3.736 10.496 1.00 90.00 93 ILE A O 1
ATOM 741 N N . GLN A 1 94 ? 4.165 4.482 8.910 1.00 84.56 94 GLN A N 1
ATOM 742 C CA . GLN A 1 94 ? 4.430 5.760 9.579 1.00 84.56 94 GLN A CA 1
ATOM 743 C C . GLN A 1 94 ? 3.180 6.649 9.638 1.00 84.56 94 GLN A C 1
ATOM 745 O O . GLN A 1 94 ? 2.885 7.211 10.688 1.00 84.56 94 GLN A O 1
ATOM 750 N N . ALA A 1 95 ? 2.407 6.758 8.551 1.00 80.62 95 ALA A N 1
ATOM 751 C CA . ALA A 1 95 ? 1.173 7.550 8.528 1.00 80.62 95 ALA A CA 1
ATOM 752 C C . ALA A 1 95 ? 0.187 7.125 9.629 1.00 80.62 95 ALA A C 1
ATOM 754 O O . ALA A 1 95 ? -0.418 7.973 10.285 1.00 80.62 95 ALA A O 1
ATOM 755 N N . GLU A 1 96 ? 0.062 5.815 9.847 1.00 77.25 96 GLU A N 1
ATOM 756 C CA . GLU A 1 96 ? -0.784 5.232 10.890 1.00 77.25 96 GLU A CA 1
ATOM 757 C C . GLU A 1 96 ? -0.320 5.596 12.300 1.00 77.25 96 GLU A C 1
ATOM 759 O O . GLU A 1 96 ? -1.1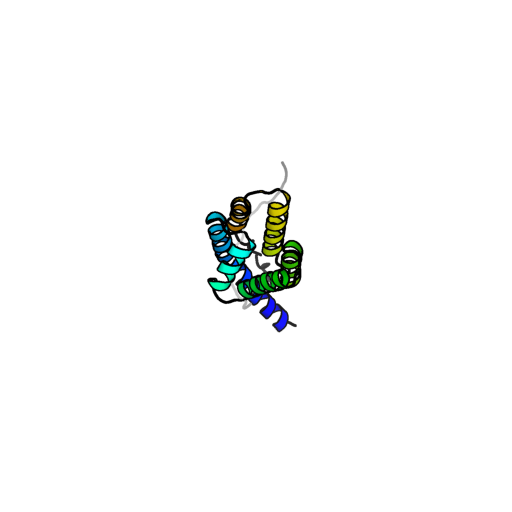48 5.910 13.151 1.00 77.25 96 GLU A O 1
ATOM 764 N N . GLN A 1 97 ? 0.991 5.577 12.543 1.00 72.25 97 GLN A N 1
ATOM 765 C CA . GLN A 1 97 ? 1.567 5.833 13.865 1.00 72.25 97 GLN A CA 1
ATOM 766 C C . GLN A 1 97 ? 1.423 7.292 14.308 1.00 72.25 97 GLN A C 1
ATOM 768 O O . GLN A 1 97 ? 1.242 7.555 15.493 1.00 72.25 97 GLN A O 1
ATOM 773 N N . VAL A 1 98 ? 1.509 8.238 13.369 1.00 60.47 98 VAL A N 1
ATOM 774 C CA . VAL A 1 98 ? 1.539 9.680 13.675 1.00 60.47 98 VAL A CA 1
ATOM 775 C C . VAL A 1 98 ? 0.161 10.343 13.489 1.00 60.47 98 VAL A C 1
ATOM 777 O O . VAL A 1 98 ? 0.010 11.536 13.732 1.00 60.47 98 VAL A O 1
ATOM 780 N N . GLY A 1 99 ? -0.862 9.597 13.047 1.00 58.41 99 GLY A N 1
ATOM 781 C CA . GLY A 1 99 ? -2.208 10.136 12.792 1.00 58.41 99 GLY A CA 1
ATOM 782 C C . GLY A 1 99 ? -2.259 11.160 11.648 1.00 58.41 99 GLY A C 1
ATOM 783 O O . GLY A 1 99 ? -3.177 11.975 11.571 1.00 58.41 99 GLY A O 1
ATOM 784 N N . ALA A 1 100 ? -1.256 11.148 10.766 1.00 62.72 100 ALA A N 1
ATOM 785 C CA . ALA A 1 100 ? -1.163 12.069 9.642 1.00 62.72 100 ALA A CA 1
ATOM 786 C C . ALA A 1 100 ? -2.140 11.669 8.525 1.00 62.72 100 ALA A C 1
ATOM 788 O O . ALA A 1 100 ? -2.389 10.486 8.294 1.00 62.72 100 ALA A O 1
ATOM 789 N N . SER A 1 101 ? -2.657 12.651 7.775 1.00 65.31 101 SER A N 1
ATOM 790 C CA . SER A 1 101 ? -3.488 12.374 6.596 1.00 65.31 101 SER A CA 1
ATOM 791 C C . SER A 1 101 ? -2.708 11.511 5.600 1.00 65.31 101 SER A C 1
ATOM 793 O O . SER A 1 101 ? -1.768 11.981 4.950 1.00 65.31 101 SER A O 1
ATOM 795 N N . MET A 1 102 ? -3.111 10.242 5.472 1.00 69.75 102 MET A N 1
ATOM 796 C CA . MET A 1 102 ? -2.516 9.264 4.555 1.00 69.75 102 MET A CA 1
ATO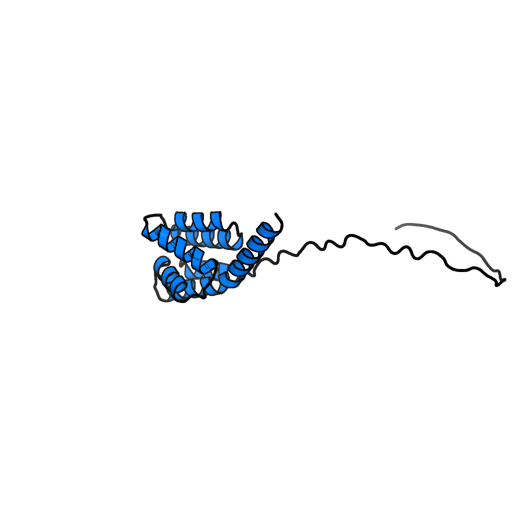M 797 C C . MET A 1 102 ? -2.444 9.798 3.120 1.00 69.75 102 MET A C 1
ATOM 799 O O . MET A 1 102 ? -1.478 9.516 2.417 1.00 69.75 102 MET A O 1
ATOM 803 N N . GLY A 1 103 ? -3.394 10.647 2.709 1.00 66.12 103 GLY A N 1
ATOM 804 C CA . GLY A 1 103 ? -3.387 11.290 1.393 1.00 66.12 103 GLY A CA 1
ATOM 805 C C . GLY A 1 103 ? -2.152 12.165 1.139 1.00 66.12 103 GLY A C 1
ATOM 806 O O . GLY A 1 103 ? -1.612 12.158 0.035 1.00 66.12 103 GLY A O 1
ATOM 807 N N . LYS A 1 104 ? -1.637 12.880 2.152 1.00 67.94 104 LYS A N 1
ATOM 808 C CA . LYS A 1 104 ? -0.414 13.695 2.002 1.00 67.94 104 LYS A CA 1
ATOM 809 C C . LYS A 1 104 ? 0.826 12.821 1.804 1.00 67.94 104 LYS A C 1
ATOM 811 O O . LYS A 1 104 ? 1.667 13.134 0.969 1.00 67.94 104 LYS A O 1
ATOM 816 N N . ILE A 1 105 ? 0.927 11.730 2.559 1.00 74.12 105 ILE A N 1
ATOM 817 C CA . ILE A 1 105 ? 2.080 10.822 2.519 1.00 74.12 105 ILE A CA 1
ATOM 818 C C . ILE A 1 105 ? 2.102 10.023 1.212 1.00 74.12 105 ILE A C 1
ATOM 820 O O . ILE A 1 105 ? 3.148 9.885 0.583 1.00 74.12 105 ILE A O 1
ATOM 824 N N . LEU A 1 106 ? 0.939 9.553 0.768 1.00 70.31 106 LEU A N 1
ATOM 825 C CA . LEU A 1 106 ? 0.795 8.825 -0.486 1.00 70.31 106 LEU A CA 1
ATOM 826 C C . LEU A 1 106 ? 1.150 9.675 -1.710 1.00 70.31 106 LEU A C 1
ATOM 828 O O . LEU A 1 106 ? 1.831 9.173 -2.598 1.00 70.31 106 LEU A O 1
ATOM 832 N N . ARG A 1 107 ? 0.758 10.957 -1.739 1.00 71.81 107 ARG A N 1
ATOM 833 C CA . ARG A 1 107 ? 1.132 11.887 -2.820 1.00 71.81 107 ARG A CA 1
ATOM 834 C C . ARG A 1 107 ? 2.641 12.047 -2.964 1.00 71.81 107 ARG A C 1
ATOM 836 O O . ARG A 1 107 ? 3.171 11.864 -4.053 1.00 71.81 107 ARG A O 1
ATOM 843 N N . LEU A 1 108 ? 3.335 12.289 -1.850 1.00 74.69 108 LEU A N 1
ATOM 844 C CA . LEU A 1 108 ? 4.800 12.395 -1.835 1.00 74.69 108 LEU A CA 1
ATOM 845 C C . LEU A 1 108 ? 5.482 11.135 -2.392 1.00 74.69 108 LEU A C 1
ATOM 847 O O . LEU A 1 108 ? 6.572 11.214 -2.955 1.00 74.69 108 LEU A O 1
ATOM 851 N N . GLN A 1 109 ? 4.841 9.975 -2.235 1.00 70.19 109 GLN A N 1
ATOM 852 C CA . GLN A 1 109 ? 5.333 8.711 -2.765 1.00 70.19 109 GLN A CA 1
ATOM 853 C C . GLN A 1 109 ? 4.965 8.500 -4.244 1.00 70.19 109 GLN A C 1
ATOM 855 O O . GLN A 1 109 ? 5.777 7.950 -4.987 1.00 70.19 109 GLN A O 1
ATOM 860 N N . ALA A 1 110 ? 3.768 8.916 -4.667 1.00 72.69 110 ALA A N 1
ATOM 861 C CA . ALA A 1 110 ? 3.278 8.792 -6.041 1.00 72.69 110 ALA A CA 1
ATOM 862 C C . ALA A 1 110 ? 4.056 9.686 -7.022 1.00 72.69 110 ALA A C 1
ATOM 864 O O . ALA A 1 110 ? 4.367 9.250 -8.129 1.00 72.69 110 ALA A O 1
ATOM 865 N N . ASP A 1 111 ? 4.468 10.877 -6.580 1.00 72.12 111 ASP A N 1
ATOM 866 C CA . ASP A 1 111 ? 5.283 11.808 -7.372 1.00 72.12 111 ASP A CA 1
ATOM 867 C C . ASP A 1 111 ? 6.724 11.317 -7.591 1.00 72.12 111 ASP A C 1
ATOM 869 O O . ASP A 1 111 ? 7.497 11.931 -8.332 1.00 72.12 111 ASP A O 1
ATOM 873 N N . ARG A 1 112 ? 7.128 10.207 -6.958 1.00 67.69 112 ARG A N 1
ATOM 874 C CA . ARG A 1 112 ? 8.489 9.691 -7.076 1.00 67.69 112 ARG A CA 1
ATOM 875 C C . ARG A 1 112 ? 8.642 8.933 -8.401 1.00 67.69 112 ARG A C 1
ATOM 877 O O . ARG A 1 112 ? 8.068 7.852 -8.555 1.00 67.69 112 ARG A O 1
ATOM 884 N N . PRO A 1 113 ? 9.450 9.431 -9.357 1.00 57.50 113 PRO A N 1
ATOM 885 C CA . PRO A 1 113 ? 9.662 8.717 -10.605 1.00 57.50 113 PRO A CA 1
ATOM 886 C C . PRO A 1 113 ? 10.306 7.351 -10.318 1.00 57.50 113 PRO A C 1
ATOM 888 O O . PRO A 1 113 ? 11.188 7.266 -9.452 1.00 57.50 113 PRO A O 1
ATOM 891 N N . PRO A 1 114 ? 9.916 6.281 -11.042 1.00 55.84 114 PRO A N 1
ATOM 892 C CA . PRO A 1 114 ? 10.561 4.981 -10.916 1.00 55.84 114 PRO A CA 1
ATOM 893 C C . PRO A 1 114 ? 12.062 5.160 -11.112 1.00 55.84 114 PRO A C 1
ATOM 895 O O . PRO A 1 114 ? 12.490 5.726 -12.125 1.00 55.84 114 PRO A O 1
ATOM 898 N N . GLN A 1 115 ? 12.868 4.702 -10.153 1.00 55.84 115 GLN A N 1
ATOM 899 C CA . GLN A 1 115 ? 14.314 4.800 -10.281 1.00 55.84 115 GLN A CA 1
ATOM 900 C C . GLN A 1 115 ? 14.726 3.982 -11.506 1.00 55.84 115 GLN A C 1
ATOM 902 O O . GLN A 1 115 ? 14.638 2.753 -11.522 1.00 55.84 115 GLN A O 1
ATOM 907 N N . ARG A 1 116 ? 15.142 4.672 -12.575 1.00 49.72 116 ARG A N 1
ATOM 908 C CA . ARG A 1 116 ? 15.710 4.039 -13.766 1.00 49.72 116 ARG A CA 1
ATOM 909 C C . ARG A 1 116 ? 16.970 3.296 -13.330 1.00 49.72 116 ARG A C 1
ATOM 911 O O . ARG A 1 116 ? 18.031 3.893 -13.190 1.00 49.72 116 ARG A O 1
ATOM 918 N N . THR A 1 117 ? 16.866 1.984 -13.133 1.00 55.09 117 THR A N 1
ATOM 919 C CA . THR A 1 117 ? 18.040 1.116 -13.082 1.00 55.09 117 THR A CA 1
ATOM 920 C C . THR A 1 117 ? 18.652 1.139 -14.479 1.00 55.09 117 THR A C 1
ATOM 922 O O . THR A 1 117 ? 18.135 0.497 -15.397 1.00 55.09 117 THR A O 1
ATOM 925 N N . LEU A 1 118 ? 19.692 1.951 -14.674 1.00 57.88 118 LEU A N 1
ATOM 926 C CA . LEU A 1 118 ? 20.460 1.964 -15.915 1.00 57.88 118 LEU A CA 1
ATOM 927 C C . LEU A 1 118 ? 20.977 0.537 -16.151 1.00 57.88 118 LEU A C 1
ATOM 929 O O . LEU A 1 118 ? 21.646 -0.007 -15.267 1.00 57.88 118 LEU A O 1
ATOM 933 N N . PRO A 1 119 ? 20.670 -0.112 -17.290 1.00 52.59 119 PRO A N 1
ATOM 934 C CA . PRO A 1 119 ? 21.358 -1.344 -17.623 1.00 52.59 119 PRO A CA 1
ATOM 935 C C . PRO A 1 119 ? 22.834 -0.984 -17.788 1.00 52.59 119 PRO A C 1
ATOM 937 O O . PRO A 1 119 ? 23.182 -0.166 -18.637 1.00 52.59 119 PRO A O 1
ATOM 940 N N . ALA A 1 120 ? 23.688 -1.558 -16.938 1.00 57.25 120 ALA A N 1
ATOM 941 C CA . ALA A 1 120 ? 25.130 -1.450 -17.076 1.00 57.25 120 ALA A CA 1
ATOM 942 C C . ALA A 1 120 ? 25.493 -1.799 -18.524 1.00 57.25 120 ALA A C 1
ATOM 944 O O . ALA A 1 120 ? 25.265 -2.928 -18.971 1.00 57.25 120 ALA A O 1
ATOM 945 N N . ARG A 1 121 ? 25.993 -0.805 -19.265 1.00 45.72 121 ARG A N 1
ATOM 946 C CA . ARG A 1 121 ? 26.464 -0.955 -20.639 1.00 45.72 121 ARG A CA 1
ATOM 947 C C . ARG A 1 121 ? 27.652 -1.912 -20.617 1.00 45.72 121 ARG A C 1
ATOM 949 O O . ARG A 1 121 ? 28.785 -1.509 -20.392 1.00 45.72 121 ARG A O 1
ATOM 956 N N . ARG A 1 122 ? 27.379 -3.203 -20.797 1.00 60.69 122 ARG A N 1
ATOM 957 C CA . ARG A 1 122 ? 28.390 -4.189 -21.167 1.00 60.69 122 ARG A CA 1
ATOM 958 C C . ARG A 1 122 ? 28.652 -4.021 -22.653 1.00 60.69 122 ARG A C 1
ATOM 960 O O . ARG A 1 122 ? 28.052 -4.712 -23.465 1.00 60.69 122 ARG A O 1
ATOM 967 N N . GLU A 1 123 ? 29.547 -3.106 -22.987 1.00 51.56 123 GLU A N 1
ATOM 968 C CA . GLU A 1 123 ? 30.290 -3.215 -24.236 1.00 51.56 123 GLU A CA 1
ATOM 969 C C . GLU A 1 123 ? 31.614 -3.885 -23.905 1.00 51.56 123 GLU A C 1
ATOM 971 O O . GLU A 1 123 ? 32.613 -3.264 -23.557 1.00 51.56 123 GLU A O 1
ATOM 976 N N . ALA A 1 124 ? 31.540 -5.216 -23.914 1.00 52.53 124 ALA A N 1
ATOM 977 C CA . ALA A 1 124 ? 32.691 -6.064 -24.124 1.00 52.53 124 ALA A CA 1
ATOM 978 C C . ALA A 1 124 ? 33.201 -5.806 -25.547 1.00 52.53 124 ALA A C 1
ATOM 980 O O . ALA A 1 124 ? 32.417 -5.791 -26.498 1.00 52.53 124 ALA A O 1
ATOM 981 N N . GLY A 1 125 ? 34.506 -5.583 -25.662 1.00 51.62 125 GLY A N 1
ATOM 982 C CA . GLY A 1 125 ? 35.175 -5.343 -26.927 1.00 51.62 125 GLY A CA 1
ATOM 983 C C . GLY A 1 125 ? 35.006 -6.489 -27.920 1.00 51.62 125 GLY A C 1
ATOM 984 O O . GLY A 1 125 ? 34.998 -7.660 -27.552 1.00 51.62 125 GLY A O 1
ATOM 985 N N . HIS A 1 126 ? 34.893 -6.111 -29.185 1.00 51.72 126 HIS A N 1
ATOM 986 C CA . HIS A 1 126 ? 35.402 -6.810 -30.363 1.00 51.72 126 HIS A CA 1
ATOM 987 C C . HIS A 1 126 ? 36.089 -5.673 -31.144 1.00 51.72 126 HIS A C 1
ATOM 989 O O . HIS A 1 126 ? 35.455 -4.668 -31.439 1.00 51.72 126 HIS A O 1
ATOM 995 N N . GLY A 1 127 ? 37.409 -5.632 -31.309 1.00 52.16 127 GLY A N 1
ATOM 996 C CA . GLY A 1 127 ? 38.184 -6.668 -31.972 1.00 52.16 127 GLY A CA 1
ATOM 997 C C . GLY A 1 127 ? 38.078 -6.454 -33.481 1.00 52.16 127 GLY A C 1
ATOM 998 O O . GLY A 1 127 ? 37.363 -7.188 -34.144 1.00 52.16 127 GLY A O 1
ATOM 999 N N . SER A 1 128 ? 38.750 -5.431 -34.012 1.00 46.44 128 SER A N 1
ATOM 1000 C CA . SER A 1 128 ? 39.047 -5.340 -35.445 1.00 46.44 128 SER A CA 1
ATOM 1001 C C . SER A 1 128 ? 40.470 -4.830 -35.610 1.00 46.44 128 SER A C 1
ATOM 1003 O O . SER A 1 128 ? 40.722 -3.638 -35.774 1.00 46.44 128 SER A O 1
ATOM 1005 N N . ALA A 1 129 ? 41.405 -5.773 -35.514 1.00 45.78 129 ALA A N 1
ATOM 1006 C CA . ALA A 1 129 ? 42.722 -5.639 -36.104 1.00 45.78 129 ALA A CA 1
ATOM 1007 C C . ALA A 1 129 ? 42.539 -5.553 -37.627 1.00 45.78 129 ALA A C 1
ATOM 1009 O O . ALA A 1 129 ? 42.279 -6.554 -38.285 1.00 45.78 129 ALA A O 1
ATOM 1010 N N . GLY A 1 130 ? 42.614 -4.343 -38.176 1.00 44.62 130 GLY A N 1
ATOM 1011 C CA . GLY A 1 130 ? 42.830 -4.137 -39.602 1.00 44.62 130 GLY A CA 1
ATOM 1012 C C . GLY A 1 130 ? 44.328 -4.022 -39.833 1.00 44.62 130 GLY A C 1
ATOM 1013 O O . GLY A 1 130 ? 44.877 -2.933 -39.689 1.00 44.62 130 GLY A O 1
ATOM 1014 N N . GLN A 1 131 ? 44.993 -5.138 -40.133 1.00 42.25 131 GLN A N 1
ATOM 1015 C CA . GLN A 1 131 ? 46.385 -5.130 -40.561 1.00 42.25 131 GLN A CA 1
ATOM 1016 C C . GLN A 1 131 ? 46.527 -5.817 -41.921 1.00 42.25 131 GLN A C 1
ATOM 1018 O O . GLN A 1 131 ? 46.158 -6.975 -42.088 1.00 42.25 131 GLN A O 1
ATOM 1023 N N . THR A 1 132 ? 47.107 -5.026 -42.828 1.00 39.91 132 THR A N 1
ATOM 1024 C CA . THR A 1 132 ? 47.890 -5.361 -44.023 1.00 39.91 132 THR A CA 1
ATOM 1025 C C . THR A 1 132 ? 47.187 -6.060 -45.171 1.00 39.91 132 THR A C 1
ATOM 1027 O O . THR A 1 132 ? 46.957 -7.262 -45.122 1.00 39.91 132 THR A O 1
ATOM 1030 N N . ASP A 1 133 ? 47.043 -5.318 -46.272 1.00 35.84 133 ASP A N 1
ATOM 1031 C CA . ASP A 1 133 ? 47.283 -5.908 -47.580 1.00 35.84 133 ASP A CA 1
ATOM 1032 C C . ASP A 1 133 ? 48.036 -4.941 -48.518 1.00 35.84 133 ASP A C 1
ATOM 1034 O O . ASP A 1 133 ? 47.747 -3.747 -48.572 1.00 35.84 133 ASP A O 1
ATOM 1038 N N . PHE A 1 134 ? 49.012 -5.529 -49.211 1.00 39.06 134 PHE A N 1
ATOM 1039 C CA . PHE A 1 134 ? 49.777 -5.114 -50.396 1.00 39.06 134 PHE A CA 1
ATOM 1040 C C . PHE A 1 134 ? 50.782 -3.936 -50.423 1.00 39.06 134 PHE A C 1
ATOM 1042 O O . PHE A 1 134 ? 50.464 -2.750 -50.424 1.00 39.06 134 PHE A O 1
ATOM 1049 N N . SER A 1 135 ? 52.040 -4.351 -50.625 1.00 40.62 135 SER A N 1
ATOM 1050 C CA . SER A 1 135 ? 53.191 -3.644 -51.195 1.00 40.62 135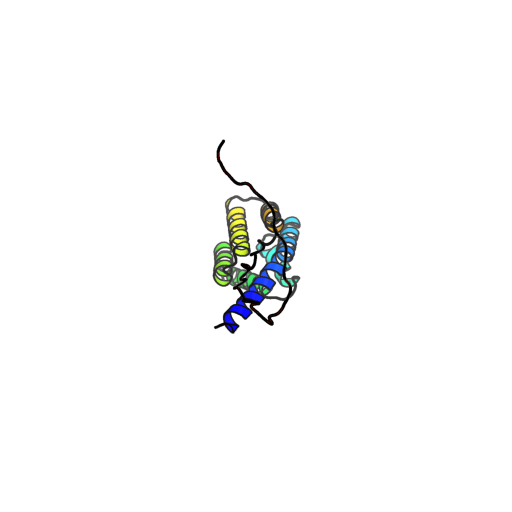 SER A CA 1
ATOM 1051 C C . SER A 1 135 ? 52.930 -3.015 -52.572 1.00 40.62 135 SER A C 1
ATOM 1053 O O . SER A 1 135 ? 52.349 -3.667 -53.434 1.00 40.62 135 SER A O 1
ATOM 1055 N N . ALA A 1 136 ? 53.511 -1.835 -52.829 1.00 39.47 136 ALA A N 1
ATOM 1056 C CA . ALA A 1 136 ? 54.655 -1.637 -53.743 1.00 39.47 136 ALA A CA 1
ATOM 1057 C C . ALA A 1 136 ? 54.717 -0.207 -54.328 1.00 39.47 136 ALA A C 1
ATOM 1059 O O . ALA A 1 136 ? 53.792 0.238 -54.996 1.00 39.47 136 ALA A O 1
ATOM 1060 N N . GLY A 1 137 ? 55.888 0.429 -54.183 1.00 34.59 137 GLY A N 1
ATOM 1061 C CA . GLY A 1 137 ? 56.473 1.319 -55.195 1.00 34.59 137 GLY A CA 1
ATOM 1062 C C . GLY A 1 137 ? 56.178 2.819 -55.092 1.00 34.59 137 GLY A C 1
ATOM 1063 O O . GLY A 1 137 ? 55.082 3.266 -55.401 1.00 34.59 137 GLY A O 1
ATOM 1064 N N . GLY A 1 138 ? 57.209 3.618 -54.793 1.00 36.09 138 GLY A N 1
ATOM 1065 C CA . GLY A 1 138 ? 57.197 5.059 -55.072 1.00 36.09 138 GLY A CA 1
ATOM 1066 C C . GLY A 1 138 ? 58.147 5.865 -54.193 1.00 36.09 138 GLY A C 1
ATOM 1067 O O . GLY A 1 138 ? 57.895 6.055 -53.014 1.00 36.09 138 GLY A O 1
ATOM 1068 N N . VAL A 1 139 ? 59.253 6.301 -54.782 1.00 39.31 139 VAL A N 1
ATOM 1069 C CA . VAL A 1 139 ? 60.425 6.965 -54.193 1.00 39.31 139 VAL A CA 1
ATOM 1070 C C . VAL A 1 139 ? 60.275 8.492 -54.020 1.00 39.31 139 VAL A C 1
ATOM 1072 O O . VAL A 1 139 ? 59.506 9.106 -54.752 1.00 39.31 139 VAL A O 1
ATOM 1075 N N . HIS A 1 140 ? 61.148 9.071 -53.167 1.00 38.81 140 HIS A N 1
ATOM 1076 C CA . HIS A 1 140 ? 61.546 10.500 -53.036 1.00 38.81 140 HIS A CA 1
ATOM 1077 C C . HIS A 1 140 ? 60.532 11.444 -52.334 1.00 38.81 140 HIS A C 1
ATOM 1079 O O . HIS A 1 140 ? 59.336 11.297 -52.514 1.00 38.81 140 HIS A O 1
ATOM 1085 N N . PHE A 1 141 ? 60.891 12.437 -51.505 1.00 38.84 141 PHE A N 1
ATOM 1086 C CA . PHE A 1 141 ? 62.102 13.263 -51.371 1.00 38.84 141 PHE A CA 1
ATOM 1087 C C . PHE A 1 141 ? 62.189 13.900 -49.957 1.00 38.84 141 PHE A C 1
ATOM 1089 O O . PHE A 1 141 ? 61.213 13.907 -49.211 1.00 38.84 141 PHE A O 1
ATOM 1096 N N . SER A 1 142 ? 63.376 14.411 -49.631 1.00 41.25 142 SER A N 1
ATOM 1097 C CA . SER A 1 142 ? 63.907 14.886 -48.342 1.00 41.25 142 SER A CA 1
ATOM 1098 C C . SER A 1 142 ? 63.409 16.260 -47.833 1.00 41.25 142 SER A C 1
ATOM 1100 O O . SER A 1 142 ? 62.671 16.949 -48.529 1.00 41.25 142 SER A O 1
ATOM 1102 N N . ASP A 1 143 ? 63.955 16.641 -46.661 1.00 45.81 143 ASP A N 1
ATOM 1103 C CA . ASP A 1 143 ? 64.061 17.974 -46.012 1.00 45.81 143 ASP A CA 1
ATOM 1104 C C . ASP A 1 143 ? 62.982 18.352 -44.983 1.00 45.81 143 ASP A C 1
ATOM 1106 O O . ASP A 1 143 ? 61.797 18.152 -45.200 1.00 45.81 143 ASP A O 1
ATOM 1110 N N . HIS A 1 144 ? 63.275 18.962 -43.827 1.00 48.91 144 HIS A N 1
ATOM 1111 C CA . HIS A 1 144 ? 64.511 19.234 -43.081 1.00 48.91 144 HIS A CA 1
ATOM 1112 C C . HIS A 1 144 ? 64.079 19.649 -41.647 1.00 48.91 144 HIS A C 1
ATOM 1114 O O . HIS A 1 144 ? 63.114 20.386 -41.492 1.00 48.91 144 HIS A O 1
ATOM 1120 N N . LEU A 1 145 ? 64.832 19.204 -40.630 1.00 42.84 145 LEU A N 1
ATOM 1121 C CA . LEU A 1 145 ? 65.109 19.852 -39.326 1.00 42.84 145 LEU A CA 1
ATOM 1122 C C . LEU A 1 145 ? 63.969 20.409 -38.429 1.00 42.84 145 LEU A C 1
ATOM 1124 O O . LEU A 1 145 ? 63.357 21.427 -38.716 1.00 42.84 145 LEU A O 1
ATOM 1128 N N . HIS A 1 146 ? 63.891 19.856 -37.207 1.00 43.75 146 HIS A N 1
ATOM 1129 C CA . HIS A 1 146 ? 64.313 20.470 -35.918 1.00 43.75 146 HIS A CA 1
ATOM 1130 C C . HIS A 1 146 ? 63.330 20.177 -34.755 1.00 43.75 146 HIS A C 1
ATOM 1132 O O . HIS A 1 146 ? 62.264 20.767 -34.625 1.00 43.75 146 HIS A O 1
ATOM 1138 N N . HIS A 1 147 ? 63.733 19.265 -33.866 1.00 42.09 147 HIS A N 1
ATOM 1139 C CA . HIS A 1 147 ? 63.339 19.216 -32.442 1.00 42.09 147 HIS A CA 1
ATOM 1140 C C . HIS A 1 147 ? 64.214 20.235 -31.654 1.00 42.09 147 HIS A C 1
ATOM 1142 O O . HIS A 1 147 ? 65.151 20.725 -32.283 1.00 42.09 147 HIS A O 1
ATOM 1148 N N . PRO A 1 148 ? 64.076 20.509 -30.325 1.00 51.72 148 PRO A N 1
ATOM 1149 C CA . PRO A 1 148 ? 63.340 19.775 -29.270 1.00 51.72 148 PRO A CA 1
ATOM 1150 C C . PRO A 1 148 ? 62.634 20.629 -28.164 1.00 51.72 148 PRO A C 1
ATOM 1152 O O . PRO A 1 148 ? 62.988 21.777 -27.959 1.00 51.72 148 PRO A O 1
ATOM 1155 N N . ARG A 1 149 ? 61.770 19.959 -27.359 1.00 42.44 149 ARG A N 1
ATOM 1156 C CA . ARG A 1 149 ? 61.570 20.073 -25.873 1.00 42.44 149 ARG A CA 1
ATOM 1157 C C . ARG A 1 149 ? 61.131 21.455 -25.295 1.00 42.44 149 ARG A C 1
ATOM 1159 O O . ARG A 1 149 ? 61.339 22.474 -25.912 1.00 42.44 149 ARG A O 1
ATOM 1166 N N . VAL A 1 150 ? 60.509 21.649 -24.126 1.00 47.50 150 VAL A N 1
ATOM 1167 C CA . VAL A 1 150 ? 60.208 20.896 -22.893 1.00 47.50 150 VAL A CA 1
ATOM 1168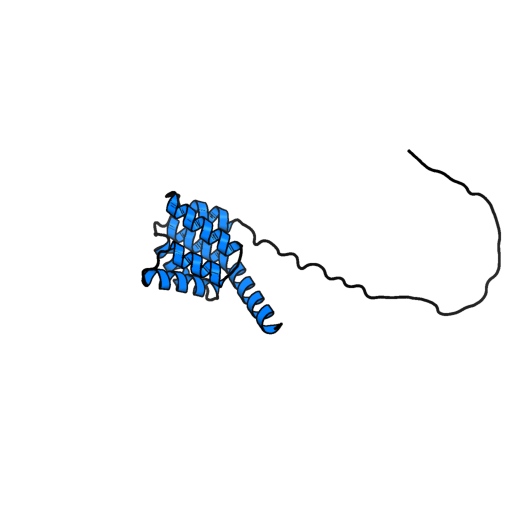 C C . VAL A 1 150 ? 59.176 21.730 -22.090 1.00 47.50 150 VAL A C 1
ATOM 1170 O O . VAL A 1 150 ? 59.272 22.947 -22.073 1.00 47.50 150 VAL A O 1
ATOM 1173 N N . SER A 1 151 ? 58.254 21.043 -21.409 1.00 45.12 151 SER A N 1
ATOM 1174 C CA . SER A 1 151 ? 57.875 21.187 -19.987 1.00 45.12 151 SER A CA 1
ATOM 1175 C C . SER A 1 151 ? 57.463 22.509 -19.289 1.00 45.12 151 SER A C 1
ATOM 117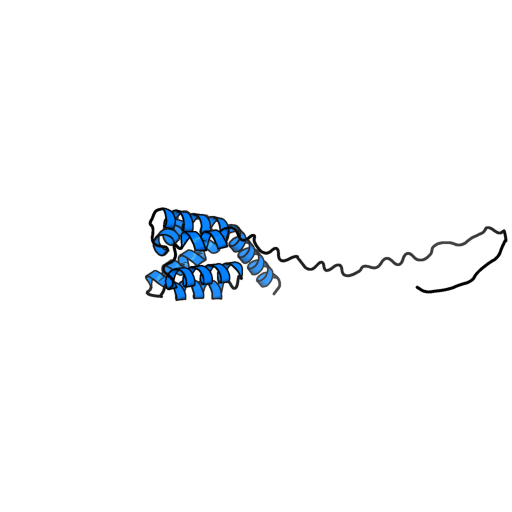7 O O . SER A 1 151 ? 58.181 23.496 -19.305 1.00 45.12 151 SER A O 1
ATOM 1179 N N . HIS A 1 152 ? 56.408 22.346 -18.466 1.00 42.53 152 HIS A N 1
ATOM 1180 C CA . HIS A 1 152 ? 56.063 22.985 -17.176 1.00 42.53 152 HIS A CA 1
ATOM 1181 C C . HIS A 1 152 ? 55.868 24.513 -17.114 1.00 42.53 152 HIS A C 1
ATOM 1183 O O . HIS A 1 152 ? 56.835 25.266 -17.087 1.00 42.53 152 HIS A O 1
ATOM 1189 N N . LEU A 1 153 ? 54.623 24.954 -16.888 1.00 49.19 153 LEU A N 1
ATOM 1190 C CA . LEU A 1 153 ? 54.039 25.266 -15.567 1.00 49.19 153 LEU A CA 1
ATOM 1191 C C . LEU A 1 153 ? 52.531 25.523 -15.702 1.00 49.19 153 LEU A C 1
ATOM 1193 O O . LEU A 1 153 ? 52.119 26.031 -16.767 1.00 49.19 153 LEU A O 1
#

Sequence (153 aa):
SIWLNRRNTTRRKSILKQLPMFLDYIILGVEAGMNFTGALGQTVDKGPAGPLRQEFFLVLRDVRAGLSRSDALRRMEERLMIPEISSFVSAIIQAEQVGASMGKILRLQADRPPQRTLPARREAGHGSAGQTDFSAGGVHFSDHLHHPRVSHL

Radius of gyration: 29.71 Å; chains: 1; bounding box: 78×46×69 Å

pLDDT: mean 76.65, std 21.28, range [34.59, 98.38]

Organism: NCBI:txid410659

InterPro domains:
  IPR018076 Type II secretion system protein GspF domain [PF00482] (22-111)
  IPR042094 Type II secretion system GspF domain superfamily [G3DSA:1.20.81.30] (8-114)

Secondary structure (DSSP, 8-state):
-HHHHHHHHHHHHHHHHHHHHHHHHHHHHHHTT--HHHHHHHHHHHSPSSHHHHHHHHHHHHHHTT--HHHHHHHHHHHH--HHHHHHHHHHHHHHHHT--HHHHHHHHHTS-----------------------------------------